Protein AF-A0A6M0BJR5-F1 (afdb_monomer_lite)

Structure (mmCIF, N/CA/C/O backbone):
data_AF-A0A6M0BJR5-F1
#
_entry.id   AF-A0A6M0BJR5-F1
#
loop_
_atom_site.group_PDB
_atom_site.id
_atom_site.type_symbol
_atom_site.label_atom_id
_atom_site.label_alt_id
_atom_site.label_comp_id
_atom_site.label_asym_id
_atom_site.label_entity_id
_atom_site.label_seq_id
_atom_site.pdbx_PDB_ins_code
_atom_site.Cartn_x
_atom_site.Cartn_y
_atom_site.Cartn_z
_atom_site.occupancy
_atom_site.B_iso_or_equiv
_atom_site.auth_seq_i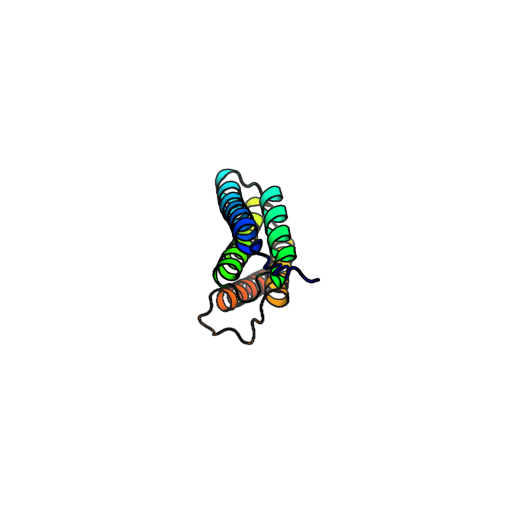d
_atom_site.auth_comp_id
_atom_site.auth_asym_id
_atom_site.auth_atom_id
_atom_site.pdbx_PDB_model_num
ATOM 1 N N . ASP A 1 1 ? -13.802 -4.573 52.230 1.00 45.59 1 ASP A N 1
ATOM 2 C CA . ASP A 1 1 ? -13.176 -5.201 51.059 1.00 45.59 1 ASP A CA 1
ATOM 3 C C . ASP A 1 1 ? -13.893 -4.856 49.773 1.00 45.59 1 ASP A C 1
ATOM 5 O O . ASP A 1 1 ? -15.118 -4.861 49.744 1.00 45.59 1 ASP A O 1
ATOM 9 N N . ASN A 1 2 ? -13.063 -4.621 48.753 1.00 40.31 2 ASN A N 1
ATOM 10 C CA . ASN A 1 2 ? -13.318 -4.554 47.312 1.00 40.31 2 ASN A CA 1
ATOM 11 C C . ASN A 1 2 ? -13.645 -3.175 46.687 1.00 40.31 2 ASN A C 1
ATOM 13 O O . ASN A 1 2 ? -14.815 -2.803 46.595 1.00 40.31 2 ASN A O 1
ATOM 17 N N . PRO A 1 3 ? -12.642 -2.427 46.174 1.00 48.97 3 PRO A N 1
ATOM 18 C CA . PRO A 1 3 ? -12.871 -1.479 45.097 1.00 48.97 3 PRO A CA 1
ATOM 19 C C . PRO A 1 3 ? -12.868 -2.240 43.763 1.00 48.97 3 PRO A C 1
ATOM 21 O O . PRO A 1 3 ? -11.889 -2.882 43.390 1.00 48.97 3 PRO A O 1
ATOM 24 N N . SER A 1 4 ? -13.992 -2.184 43.055 1.00 48.50 4 SER A N 1
ATOM 25 C CA . SER A 1 4 ? -14.111 -2.679 41.685 1.00 48.50 4 SER A CA 1
ATOM 26 C C . SER A 1 4 ? -13.326 -1.747 40.759 1.00 48.50 4 SER A C 1
ATOM 28 O O . SER A 1 4 ? -13.854 -0.721 40.332 1.00 48.50 4 SER A O 1
ATOM 30 N N . ASN A 1 5 ? -12.072 -2.088 40.458 1.00 44.56 5 ASN A N 1
ATOM 31 C CA . ASN A 1 5 ? -11.351 -1.484 39.341 1.00 44.56 5 ASN A CA 1
ATOM 32 C C . ASN A 1 5 ? -11.970 -2.000 38.041 1.00 44.56 5 ASN A C 1
ATOM 34 O O . ASN A 1 5 ? -11.711 -3.114 37.594 1.00 44.56 5 ASN A O 1
ATOM 38 N N . SER A 1 6 ? -12.847 -1.182 37.470 1.00 46.56 6 SER A N 1
ATOM 39 C CA . SER A 1 6 ? -13.211 -1.265 36.064 1.00 46.56 6 SER A CA 1
ATOM 40 C C . SER A 1 6 ? -12.056 -0.680 35.253 1.00 46.56 6 SER A C 1
ATOM 42 O O . SER A 1 6 ? -12.093 0.492 34.883 1.00 46.56 6 SER A O 1
ATOM 44 N N . ASP A 1 7 ? -11.030 -1.489 35.001 1.00 45.12 7 ASP A N 1
ATOM 45 C CA . ASP A 1 7 ? -9.996 -1.181 34.014 1.00 45.12 7 ASP A CA 1
ATOM 46 C C . ASP A 1 7 ? -10.612 -1.341 32.620 1.00 45.12 7 ASP A C 1
ATOM 48 O O . ASP A 1 7 ? -10.582 -2.410 32.013 1.00 45.12 7 ASP A O 1
ATOM 52 N N . ASN A 1 8 ? -11.258 -0.279 32.144 1.00 43.28 8 ASN A N 1
ATOM 53 C CA . ASN A 1 8 ? -11.687 -0.170 30.757 1.00 43.28 8 ASN A CA 1
ATOM 54 C C . ASN A 1 8 ? -10.545 0.517 29.988 1.00 43.28 8 ASN A C 1
ATOM 56 O O . ASN A 1 8 ? -10.267 1.683 30.282 1.00 43.28 8 ASN A O 1
ATOM 60 N N . PRO A 1 9 ? -9.838 -0.154 29.061 1.00 45.06 9 PRO A N 1
ATOM 61 C CA . PRO A 1 9 ? -8.741 0.470 28.341 1.00 45.06 9 PRO A CA 1
ATOM 62 C C . PRO A 1 9 ? -9.322 1.382 27.256 1.00 45.06 9 PRO A C 1
ATOM 64 O O . PRO A 1 9 ? -9.799 0.928 26.222 1.00 45.06 9 PRO A O 1
ATOM 67 N N . THR A 1 10 ? -9.298 2.689 27.495 1.00 45.50 10 THR A N 1
ATOM 68 C CA . THR A 1 10 ? -9.651 3.736 26.519 1.00 45.50 10 THR A CA 1
ATOM 69 C C . THR A 1 10 ? -8.528 4.017 25.505 1.00 45.50 10 THR A C 1
ATOM 71 O O . THR A 1 10 ? -8.578 5.014 24.793 1.00 45.50 10 THR A O 1
ATOM 74 N N . THR A 1 11 ? -7.497 3.170 25.444 1.00 51.62 11 THR A N 1
ATOM 75 C CA . THR A 1 11 ? -6.217 3.423 24.756 1.00 51.62 11 THR A CA 1
ATOM 76 C C . THR A 1 11 ? -6.257 3.353 23.229 1.00 51.62 11 THR A C 1
ATOM 78 O O . THR A 1 11 ? -5.312 3.797 22.592 1.00 51.62 11 THR A O 1
ATOM 81 N N . THR A 1 12 ? -7.334 2.866 22.611 1.00 55.69 12 THR A N 1
ATOM 82 C CA . THR A 1 12 ? -7.394 2.679 21.149 1.00 55.69 12 THR A CA 1
ATOM 83 C C . THR A 1 12 ? -7.544 3.974 20.346 1.00 55.69 12 THR A C 1
ATOM 85 O O . THR A 1 12 ? -7.108 4.026 19.200 1.00 55.69 12 THR A O 1
ATOM 88 N N . SER A 1 13 ? -8.131 5.033 20.916 1.00 63.25 13 SER A N 1
ATOM 89 C CA . SER A 1 13 ? -8.400 6.272 20.163 1.00 63.25 13 SER A CA 1
ATOM 90 C C . SER A 1 13 ? -7.138 7.099 19.901 1.00 63.25 13 SER A C 1
ATOM 92 O O . SER A 1 13 ? -6.988 7.665 18.818 1.00 63.25 13 SER A O 1
ATOM 94 N N . ASP A 1 14 ? -6.235 7.177 20.880 1.00 76.94 14 ASP A N 1
ATOM 95 C CA . ASP A 1 14 ? -5.016 7.988 20.765 1.00 76.94 14 ASP A CA 1
ATOM 96 C C . ASP A 1 14 ? -3.972 7.288 19.879 1.00 76.94 14 ASP A C 1
ATOM 98 O O . ASP A 1 14 ? -3.316 7.930 19.059 1.00 76.94 14 ASP A O 1
ATOM 102 N N . GLU A 1 15 ? -3.875 5.959 19.986 1.00 83.50 15 GLU A N 1
ATOM 103 C CA . GLU A 1 15 ? -2.976 5.135 19.171 1.00 83.50 15 GLU A CA 1
ATOM 104 C C . GLU A 1 15 ? -3.394 5.106 17.693 1.00 83.50 15 GLU A C 1
ATOM 106 O O . GLU A 1 15 ? -2.531 5.190 16.816 1.00 83.50 15 GLU A O 1
ATOM 111 N N . TRP A 1 16 ? -4.702 5.041 17.405 1.00 88.38 16 TRP A N 1
ATOM 112 C CA . TRP A 1 16 ? -5.208 5.136 16.032 1.00 88.38 16 TRP A CA 1
ATOM 113 C C . TRP A 1 16 ? -4.900 6.499 15.418 1.00 88.38 16 TRP A C 1
ATOM 115 O O . TRP A 1 16 ? -4.354 6.557 14.321 1.00 88.38 16 TRP A O 1
ATOM 125 N N . THR A 1 17 ? -5.169 7.585 16.147 1.00 90.00 17 THR A N 1
ATOM 126 C CA . THR A 1 17 ? -4.936 8.951 15.649 1.00 90.00 17 THR A CA 1
ATOM 127 C C . THR A 1 17 ? -3.463 9.167 15.285 1.00 90.00 17 THR A C 1
ATOM 129 O O . THR A 1 17 ? -3.147 9.706 14.226 1.00 90.00 17 THR A O 1
ATOM 132 N N . GLU A 1 18 ? -2.532 8.692 16.121 1.00 91.94 18 GLU A N 1
ATOM 133 C CA . GLU A 1 18 ? -1.097 8.785 15.824 1.00 91.94 18 GLU A CA 1
ATOM 134 C C . GLU A 1 18 ? -0.702 7.941 14.598 1.00 91.94 18 GLU A C 1
ATOM 136 O O . GLU A 1 18 ? 0.148 8.345 13.796 1.00 91.94 18 GLU A O 1
ATOM 141 N N . LEU A 1 19 ? -1.298 6.757 14.446 1.00 93.31 19 LEU A N 1
ATOM 142 C CA . LEU A 1 19 ? -1.031 5.870 13.317 1.00 93.31 19 LEU A CA 1
ATOM 143 C C . LEU A 1 19 ? -1.584 6.439 12.002 1.00 93.31 19 LEU A C 1
ATOM 145 O O . LEU A 1 19 ? -0.887 6.412 10.984 1.00 93.31 19 LEU A O 1
ATOM 149 N N . GLU A 1 20 ? -2.787 7.007 12.038 1.00 94.19 20 GLU A N 1
ATOM 150 C CA . GLU A 1 20 ? -3.420 7.703 10.920 1.00 94.19 20 GLU A CA 1
ATOM 151 C C . GLU A 1 20 ? -2.556 8.883 10.449 1.00 94.19 20 GLU A C 1
ATOM 153 O O . GLU A 1 20 ? -2.193 8.958 9.269 1.00 94.19 20 GLU A O 1
ATOM 158 N N . ASP A 1 21 ? -2.124 9.743 11.378 1.00 94.44 21 ASP A N 1
ATOM 159 C CA . ASP A 1 21 ? -1.250 10.884 11.090 1.00 94.44 21 ASP A CA 1
ATOM 160 C C . ASP A 1 21 ? 0.068 10.446 10.435 1.00 94.44 21 ASP A C 1
ATOM 162 O O . ASP A 1 21 ? 0.535 11.057 9.463 1.00 94.44 21 ASP A O 1
ATOM 166 N N . LYS A 1 22 ? 0.672 9.352 10.922 1.00 95.88 22 LYS A N 1
ATOM 167 C CA . LYS A 1 22 ? 1.879 8.765 10.317 1.00 95.88 22 LYS A CA 1
ATOM 168 C C . LYS A 1 22 ? 1.614 8.279 8.895 1.00 95.88 22 LYS A C 1
ATOM 170 O O . LYS A 1 22 ? 2.420 8.572 8.007 1.00 95.88 22 LYS A O 1
ATOM 175 N N . GLY A 1 23 ? 0.495 7.589 8.667 1.00 94.19 23 GLY A N 1
ATOM 176 C CA . GLY A 1 23 ? 0.074 7.108 7.349 1.00 94.19 23 GLY A CA 1
ATOM 177 C C . GLY A 1 23 ? -0.089 8.246 6.341 1.00 94.19 23 GLY A C 1
ATOM 178 O O . GLY A 1 23 ? 0.568 8.264 5.296 1.00 94.19 23 GLY A O 1
ATOM 179 N N . LEU A 1 24 ? -0.895 9.252 6.680 1.00 95.44 24 LEU A N 1
ATOM 180 C CA . LEU A 1 24 ? -1.144 10.412 5.818 1.00 95.44 24 LEU A CA 1
ATOM 181 C C . LEU A 1 24 ? 0.134 11.227 5.557 1.00 95.44 24 LEU A C 1
ATOM 183 O O . LEU A 1 24 ? 0.391 11.657 4.426 1.00 95.44 24 LEU A O 1
ATOM 187 N N . SER A 1 25 ? 0.976 11.401 6.578 1.00 95.69 25 SER A N 1
ATOM 188 C CA . SER A 1 25 ? 2.265 12.092 6.457 1.00 95.69 25 SER A CA 1
ATOM 189 C C . SER A 1 25 ? 3.236 11.350 5.537 1.00 95.69 25 SER A C 1
ATOM 191 O O . SER A 1 25 ? 3.895 11.978 4.703 1.00 95.69 25 SER A O 1
ATOM 193 N N . ALA A 1 26 ? 3.297 10.017 5.621 1.00 93.81 26 ALA A N 1
ATOM 194 C CA . ALA A 1 26 ? 4.129 9.205 4.738 1.00 93.81 26 ALA A CA 1
ATOM 195 C C . ALA A 1 26 ? 3.719 9.365 3.271 1.00 93.81 26 ALA A C 1
ATOM 197 O O . ALA A 1 26 ? 4.578 9.606 2.421 1.00 93.81 26 ALA A O 1
ATOM 198 N N . ILE A 1 27 ? 2.415 9.320 2.982 1.00 92.00 27 ILE A N 1
ATOM 199 C CA . ILE A 1 27 ? 1.868 9.572 1.641 1.00 92.00 27 ILE A CA 1
ATOM 200 C C . ILE A 1 27 ? 2.300 10.946 1.120 1.00 92.00 27 ILE A C 1
ATOM 202 O O . ILE A 1 27 ? 2.761 11.077 -0.018 1.00 92.00 27 ILE A O 1
ATOM 206 N N . TYR A 1 28 ? 2.156 11.980 1.952 1.00 92.19 28 TYR A N 1
ATOM 207 C CA . TYR A 1 28 ? 2.526 13.340 1.581 1.00 92.19 28 TYR A CA 1
ATOM 208 C C . TYR A 1 28 ? 4.023 13.462 1.273 1.00 92.19 28 TYR A C 1
ATOM 210 O O . TYR A 1 28 ? 4.386 14.017 0.234 1.00 92.19 28 TYR A O 1
ATOM 218 N N . LYS A 1 29 ? 4.890 12.922 2.138 1.00 90.81 29 LYS A N 1
ATOM 219 C CA . LYS A 1 29 ? 6.345 12.947 1.941 1.00 90.81 29 LYS A CA 1
ATOM 220 C C . LYS A 1 29 ? 6.740 12.194 0.677 1.00 90.81 29 LYS A C 1
ATOM 222 O O . LYS A 1 29 ? 7.378 12.790 -0.184 1.00 90.81 29 LYS A O 1
ATOM 227 N N . LEU A 1 30 ? 6.251 10.966 0.485 1.00 88.44 30 LEU A N 1
ATOM 228 C CA . LEU A 1 30 ? 6.516 10.182 -0.725 1.00 88.44 30 LEU A CA 1
ATOM 229 C C . LEU A 1 30 ? 6.242 10.997 -1.999 1.00 88.44 30 LEU A C 1
ATOM 231 O O . LEU A 1 30 ? 7.072 11.034 -2.903 1.00 88.44 30 LEU A O 1
ATOM 235 N N . LYS A 1 31 ? 5.128 11.738 -2.037 1.00 87.44 31 LYS A N 1
ATOM 236 C CA . LYS A 1 31 ? 4.775 12.601 -3.173 1.00 87.44 31 LYS A CA 1
ATOM 237 C C . LYS A 1 31 ? 5.674 13.836 -3.325 1.00 87.44 31 LYS A C 1
ATOM 239 O O . LYS A 1 31 ? 5.909 14.272 -4.449 1.00 87.44 31 LYS A O 1
ATOM 244 N N . GLN A 1 32 ? 6.116 14.444 -2.227 1.00 88.38 32 GLN A N 1
ATOM 245 C CA . GLN A 1 32 ? 6.877 15.700 -2.250 1.00 88.38 32 GLN A CA 1
ATOM 246 C C . GLN A 1 32 ? 8.360 15.502 -2.555 1.00 88.38 32 GLN A C 1
ATOM 248 O O . GLN A 1 32 ? 8.944 16.290 -3.297 1.00 88.38 32 GLN A O 1
ATOM 253 N N . ASN A 1 33 ? 8.983 14.491 -1.953 1.00 87.81 33 ASN A N 1
ATOM 254 C CA . ASN A 1 33 ? 10.433 14.316 -1.991 1.00 87.81 33 ASN A CA 1
ATOM 255 C C . ASN A 1 33 ? 10.878 12.878 -2.295 1.00 87.81 33 ASN A C 1
ATOM 257 O O . ASN A 1 33 ? 12.079 12.623 -2.278 1.00 87.81 33 ASN A O 1
ATOM 261 N N . GLY A 1 34 ? 9.951 11.959 -2.594 1.00 83.75 34 GLY A N 1
ATOM 262 C CA . GLY A 1 34 ? 10.294 10.571 -2.903 1.00 83.75 34 GLY A CA 1
ATOM 263 C C . GLY A 1 34 ? 10.890 9.821 -1.710 1.00 83.75 34 GLY A C 1
ATOM 264 O O . GLY A 1 34 ? 11.760 8.977 -1.903 1.00 83.75 34 GLY A O 1
ATOM 265 N N . ASP A 1 35 ? 10.472 10.144 -0.482 1.00 87.19 35 ASP A N 1
ATOM 266 C CA . ASP A 1 35 ? 10.959 9.518 0.756 1.00 87.19 35 ASP A CA 1
ATOM 267 C C . ASP A 1 35 ? 10.431 8.079 0.922 1.00 87.19 35 ASP A C 1
ATOM 269 O O . ASP A 1 35 ? 9.503 7.795 1.684 1.00 87.19 35 ASP A O 1
ATOM 273 N N . ILE A 1 36 ? 11.013 7.169 0.136 1.00 84.62 36 ILE A N 1
ATOM 274 C CA . ILE A 1 36 ? 10.667 5.743 0.086 1.00 84.62 36 ILE A CA 1
ATOM 275 C C . ILE A 1 36 ? 10.942 5.056 1.426 1.00 84.62 36 ILE A C 1
ATOM 277 O O . ILE A 1 36 ? 10.170 4.186 1.825 1.00 84.62 36 ILE A O 1
ATOM 281 N N . ASP A 1 37 ? 12.026 5.416 2.114 1.00 85.38 37 ASP A N 1
ATOM 282 C CA . ASP A 1 37 ? 12.444 4.729 3.338 1.00 85.38 37 ASP A CA 1
ATOM 283 C C . ASP A 1 37 ? 11.467 5.007 4.486 1.00 85.38 37 ASP A C 1
ATOM 285 O O . ASP A 1 37 ? 10.966 4.059 5.095 1.00 85.38 37 ASP A O 1
ATOM 289 N N . ASN A 1 38 ? 11.088 6.275 4.706 1.00 91.25 38 ASN A N 1
ATOM 290 C CA . ASN A 1 38 ? 10.031 6.622 5.662 1.00 91.25 38 ASN A CA 1
ATOM 291 C C . ASN A 1 38 ? 8.700 5.958 5.279 1.00 91.25 38 ASN A C 1
ATOM 293 O O . ASN A 1 38 ? 7.947 5.514 6.143 1.00 91.25 38 ASN A O 1
ATOM 297 N N . PHE A 1 39 ? 8.389 5.890 3.982 1.00 90.12 39 PHE A N 1
ATOM 298 C CA . PHE A 1 39 ? 7.158 5.259 3.519 1.00 90.12 39 PHE A CA 1
ATOM 299 C C . PHE A 1 39 ? 7.113 3.757 3.835 1.00 90.12 39 PHE A C 1
ATOM 301 O O . PHE A 1 39 ? 6.104 3.265 4.337 1.00 90.12 39 PHE A O 1
ATOM 308 N N . LYS A 1 40 ? 8.217 3.037 3.602 1.00 86.69 40 LYS A N 1
ATOM 309 C CA . LYS A 1 40 ? 8.357 1.615 3.949 1.00 86.69 40 LYS A CA 1
ATOM 310 C C . LYS A 1 40 ? 8.247 1.375 5.451 1.00 86.69 40 LYS A C 1
ATOM 312 O O . LYS A 1 40 ? 7.597 0.420 5.864 1.00 86.69 40 LYS A O 1
ATOM 317 N N . GLU A 1 41 ? 8.868 2.228 6.262 1.00 92.81 41 GLU A N 1
ATOM 318 C CA . GLU A 1 41 ? 8.785 2.133 7.722 1.00 92.81 41 GLU A CA 1
ATOM 319 C C . GLU A 1 41 ? 7.336 2.263 8.208 1.00 92.81 41 GLU A C 1
ATOM 321 O O . GLU A 1 41 ? 6.864 1.433 8.985 1.00 92.81 41 GLU A O 1
ATOM 326 N N . VAL A 1 42 ? 6.604 3.254 7.692 1.00 93.94 42 VAL A N 1
ATOM 327 C CA . VAL A 1 42 ? 5.191 3.453 8.033 1.00 93.94 42 VAL A CA 1
ATOM 328 C C . VAL A 1 42 ? 4.321 2.306 7.528 1.00 93.94 42 VAL A C 1
ATOM 330 O O . VAL A 1 42 ? 3.469 1.830 8.271 1.00 93.94 42 VAL A O 1
ATOM 333 N N . LEU A 1 43 ? 4.557 1.789 6.322 1.00 89.06 43 LEU A N 1
ATOM 334 C CA . LEU A 1 43 ? 3.823 0.623 5.824 1.00 89.06 43 LEU A CA 1
ATOM 335 C C . LEU A 1 43 ? 4.008 -0.603 6.739 1.00 89.06 43 LEU A C 1
ATOM 337 O O . LEU A 1 43 ? 3.032 -1.269 7.081 1.00 89.06 43 LEU A O 1
ATOM 341 N N . ASN A 1 44 ? 5.232 -0.852 7.211 1.00 89.88 44 ASN A N 1
ATOM 342 C CA . ASN A 1 44 ? 5.508 -1.933 8.161 1.00 89.88 44 ASN A CA 1
ATOM 343 C C . ASN A 1 44 ? 4.846 -1.692 9.535 1.00 89.88 44 ASN A C 1
ATOM 345 O O . ASN A 1 44 ? 4.428 -2.643 10.193 1.00 89.88 44 ASN A O 1
ATOM 349 N N . LEU A 1 45 ? 4.732 -0.436 9.985 1.00 93.12 45 LEU A N 1
ATOM 350 C CA . LEU A 1 45 ? 3.997 -0.086 11.211 1.00 93.12 45 LEU A CA 1
ATOM 351 C C . LEU A 1 45 ? 2.506 -0.433 11.101 1.00 93.12 45 LEU A C 1
ATOM 353 O O . LEU A 1 45 ? 1.930 -0.938 12.066 1.00 93.12 45 LEU A O 1
ATOM 357 N N . PHE A 1 46 ? 1.887 -0.210 9.939 1.00 91.25 46 PHE A N 1
ATOM 358 C CA . PHE A 1 46 ? 0.507 -0.635 9.688 1.00 91.25 46 PHE A CA 1
ATOM 359 C C . PHE A 1 46 ? 0.388 -2.165 9.696 1.00 91.25 46 PHE A C 1
ATOM 361 O O . PHE A 1 46 ? -0.483 -2.697 10.379 1.00 91.25 46 PHE A O 1
ATOM 368 N N . GLU A 1 47 ? 1.308 -2.893 9.059 1.00 87.69 47 GLU A N 1
ATOM 369 C CA . GLU A 1 47 ? 1.324 -4.368 9.097 1.00 87.69 47 GLU A CA 1
ATOM 370 C C . GLU A 1 47 ? 1.381 -4.927 10.524 1.00 87.69 47 GLU A C 1
ATOM 372 O O . GLU A 1 47 ? 0.639 -5.848 10.867 1.00 87.69 47 GLU A O 1
ATOM 377 N N . GLN A 1 48 ? 2.213 -4.336 11.385 1.00 90.31 48 GLN A N 1
ATOM 378 C CA . GLN A 1 48 ? 2.324 -4.739 12.791 1.00 90.31 48 GLN A CA 1
ATOM 379 C C . GLN A 1 48 ? 1.034 -4.493 13.584 1.00 90.31 48 GLN A C 1
ATOM 381 O O . GLN A 1 48 ? 0.747 -5.230 14.528 1.00 90.31 48 GLN A O 1
ATOM 386 N N . ASN A 1 49 ? 0.253 -3.479 13.204 1.00 87.44 49 ASN A N 1
ATOM 387 C CA . ASN A 1 49 ? -0.974 -3.089 13.895 1.00 87.44 49 ASN A CA 1
ATOM 388 C C . ASN A 1 49 ? -2.245 -3.685 13.282 1.00 87.44 49 ASN A C 1
ATOM 390 O O . ASN A 1 49 ? -3.304 -3.573 13.893 1.00 87.44 49 ASN A O 1
ATOM 394 N N . LYS A 1 50 ? -2.162 -4.370 12.136 1.00 82.12 50 LYS A N 1
ATOM 395 C CA . LYS A 1 50 ? -3.327 -4.917 11.428 1.00 82.12 50 LYS A CA 1
ATOM 396 C C . LYS A 1 50 ? -4.281 -5.692 12.338 1.00 82.12 50 LYS A C 1
ATOM 398 O O . LYS A 1 50 ? -5.482 -5.468 12.289 1.00 82.12 50 LYS A O 1
ATOM 403 N N . ASN A 1 51 ? -3.769 -6.608 13.160 1.00 82.75 51 ASN A N 1
ATOM 404 C CA . ASN A 1 51 ? -4.625 -7.454 14.002 1.00 82.75 51 ASN A CA 1
ATOM 405 C C . ASN A 1 51 ? -5.386 -6.653 15.070 1.00 82.75 51 ASN A C 1
ATOM 407 O O . ASN A 1 51 ? -6.444 -7.090 15.512 1.00 82.75 51 ASN A O 1
ATOM 411 N N . ASN A 1 52 ? -4.860 -5.493 15.474 1.00 85.00 52 ASN A N 1
ATOM 412 C CA . ASN A 1 52 ? -5.503 -4.617 16.453 1.00 85.00 52 ASN A CA 1
ATOM 413 C C . ASN A 1 52 ? -6.671 -3.831 15.836 1.00 85.00 52 ASN A C 1
ATOM 415 O O . ASN A 1 52 ? -7.585 -3.450 16.559 1.00 85.00 52 ASN A O 1
ATOM 419 N N . TYR A 1 53 ? -6.642 -3.621 14.516 1.00 82.56 53 TYR A N 1
ATOM 420 C CA . TYR A 1 53 ? -7.610 -2.818 13.761 1.00 82.56 53 TYR A CA 1
ATOM 421 C C . TYR A 1 53 ? -8.332 -3.635 12.677 1.00 82.56 53 TYR A C 1
ATOM 423 O O . TYR A 1 53 ? -8.869 -3.087 11.718 1.00 82.56 53 TYR A O 1
ATOM 431 N N . GLN A 1 54 ? -8.342 -4.965 12.799 1.00 76.75 54 GLN A N 1
ATOM 432 C CA . GLN A 1 54 ? -9.023 -5.834 11.844 1.00 76.75 54 GLN A CA 1
ATOM 433 C C . GLN A 1 54 ? -10.537 -5.578 11.894 1.00 76.75 54 GLN A C 1
ATOM 435 O O . GLN A 1 54 ? -11.151 -5.711 12.953 1.00 76.75 54 GLN A O 1
ATOM 440 N N . GLY A 1 55 ? -11.144 -5.263 10.747 1.00 76.50 55 GLY A N 1
ATOM 441 C CA . GLY A 1 55 ? -12.552 -4.876 10.654 1.00 76.50 55 GLY A CA 1
ATOM 442 C C . GLY A 1 55 ? -12.818 -3.385 10.893 1.00 76.50 55 GLY A C 1
ATOM 443 O O . GLY A 1 55 ? -13.963 -2.955 10.740 1.00 76.50 55 GLY A O 1
ATOM 444 N N . GLU A 1 56 ? -11.794 -2.588 11.221 1.00 83.50 56 GLU A N 1
ATOM 445 C CA . GLU A 1 56 ? -11.898 -1.129 11.278 1.00 83.50 56 GLU A CA 1
ATOM 446 C C . GLU A 1 56 ? -11.698 -0.543 9.880 1.00 83.50 56 GLU A C 1
ATOM 448 O O . GLU A 1 56 ? -10.596 -0.503 9.329 1.00 83.50 56 GLU A O 1
ATOM 453 N N . LYS A 1 57 ? -12.794 -0.064 9.293 1.00 83.69 57 LYS A N 1
ATOM 454 C CA . LYS A 1 57 ? -12.834 0.370 7.893 1.00 83.69 57 LYS A CA 1
ATOM 455 C C . LYS A 1 57 ? -11.815 1.470 7.566 1.00 83.69 57 LYS A C 1
ATOM 457 O O . LYS A 1 57 ? -11.197 1.431 6.508 1.00 83.69 57 LYS A O 1
ATOM 462 N N . GLU A 1 58 ? -11.644 2.447 8.454 1.00 85.94 58 GLU A N 1
ATOM 463 C CA . GLU A 1 58 ? -10.726 3.576 8.235 1.00 85.94 58 GLU A CA 1
ATOM 464 C C . GLU A 1 58 ? -9.263 3.109 8.178 1.00 85.94 58 GLU A C 1
ATOM 466 O O . GLU A 1 58 ? -8.496 3.549 7.316 1.00 85.94 58 GLU A O 1
ATOM 471 N N . PHE A 1 59 ? -8.899 2.147 9.031 1.00 89.00 59 PHE A N 1
ATOM 472 C CA . PHE A 1 59 ? -7.589 1.507 9.005 1.00 89.00 59 PHE A CA 1
ATOM 473 C C . PHE A 1 59 ? -7.374 0.734 7.703 1.00 89.00 59 PHE A C 1
ATOM 475 O O . PHE A 1 59 ? -6.352 0.917 7.041 1.00 89.00 59 PHE A O 1
ATOM 482 N N . GLU A 1 60 ? -8.335 -0.106 7.310 1.00 84.25 60 GLU A N 1
ATOM 483 C CA . GLU A 1 60 ? -8.234 -0.932 6.101 1.00 84.25 60 GLU A CA 1
ATOM 484 C C . GLU A 1 60 ? -8.130 -0.075 4.828 1.00 84.25 60 GLU A C 1
ATOM 486 O O . GLU A 1 60 ? -7.316 -0.364 3.946 1.00 84.25 60 GLU A O 1
ATOM 491 N N . GLU A 1 61 ? -8.876 1.032 4.753 1.00 86.31 61 GLU A N 1
ATOM 492 C CA . GLU A 1 61 ? -8.805 1.983 3.640 1.00 86.31 61 GLU A CA 1
ATOM 493 C C . GLU A 1 61 ? -7.450 2.697 3.558 1.00 86.31 61 GLU A C 1
ATOM 495 O O . GLU A 1 61 ? -6.883 2.817 2.463 1.00 86.31 61 GLU A O 1
ATOM 500 N N . LEU A 1 62 ? -6.915 3.166 4.691 1.00 90.81 62 LEU A N 1
ATOM 501 C CA . LEU A 1 62 ? -5.614 3.833 4.721 1.00 90.81 62 LEU A CA 1
ATOM 502 C C . LEU A 1 62 ? -4.478 2.848 4.429 1.00 90.81 62 LEU A C 1
ATOM 504 O O . LEU A 1 62 ? -3.557 3.171 3.678 1.00 90.81 62 LEU A O 1
ATOM 508 N N . PHE A 1 63 ? -4.561 1.629 4.955 1.00 88.06 63 PHE A N 1
ATOM 509 C CA . PHE A 1 63 ? -3.569 0.592 4.706 1.00 88.06 63 PHE A CA 1
ATOM 510 C C . PHE A 1 63 ? -3.561 0.130 3.238 1.00 88.06 63 PHE A C 1
ATOM 512 O O . PHE A 1 63 ? -2.486 -0.035 2.650 1.00 88.06 63 PHE A O 1
ATOM 519 N N . SER A 1 64 ? -4.736 0.010 2.608 1.00 82.69 64 SER A N 1
ATOM 520 C CA . SER A 1 64 ? -4.852 -0.201 1.156 1.00 82.69 64 SER A CA 1
ATOM 521 C C . SER A 1 64 ? -4.217 0.951 0.378 1.00 82.69 64 SER A C 1
ATOM 523 O O . SER A 1 64 ? -3.399 0.713 -0.505 1.00 82.69 64 SER A O 1
ATOM 525 N N . GLU A 1 65 ? -4.488 2.211 0.733 1.00 87.44 65 GLU A N 1
ATOM 526 C CA . GLU A 1 65 ? -3.871 3.352 0.043 1.00 87.44 65 GLU A CA 1
ATOM 527 C C . GLU A 1 65 ? -2.340 3.384 0.192 1.00 87.44 65 GLU A C 1
ATOM 529 O O . GLU A 1 65 ? -1.630 3.705 -0.768 1.00 87.44 65 GLU A O 1
ATOM 534 N N . LEU A 1 66 ? -1.815 3.030 1.369 1.00 86.31 66 LEU A N 1
ATOM 535 C CA . LEU A 1 66 ? -0.374 2.917 1.590 1.00 86.31 66 LEU A CA 1
ATOM 536 C C . LEU A 1 66 ? 0.236 1.816 0.708 1.00 86.31 66 LEU A C 1
ATOM 538 O O . LEU A 1 66 ? 1.233 2.046 0.021 1.00 86.31 66 LEU A O 1
ATOM 542 N N . THR A 1 67 ? -0.400 0.648 0.658 1.00 82.38 67 THR A N 1
ATOM 543 C CA . THR A 1 67 ? 0.021 -0.479 -0.187 1.00 82.38 67 THR A CA 1
ATOM 544 C C . THR A 1 67 ? -0.006 -0.109 -1.675 1.00 82.38 67 THR A C 1
ATOM 546 O O . THR A 1 67 ? 0.964 -0.347 -2.403 1.00 82.38 67 THR A O 1
ATOM 549 N N . ARG A 1 68 ? -1.052 0.595 -2.119 1.00 80.19 68 ARG A N 1
ATOM 550 C CA . ARG A 1 68 ? -1.190 1.074 -3.499 1.00 80.19 68 ARG A CA 1
ATOM 551 C C . ARG A 1 68 ? -0.079 2.030 -3.896 1.00 80.19 68 ARG A C 1
ATOM 553 O O . ARG A 1 68 ? 0.466 1.936 -4.996 1.00 80.19 68 ARG A O 1
ATOM 560 N N . ARG A 1 69 ? 0.254 2.980 -3.026 1.00 82.38 69 ARG A N 1
ATOM 561 C CA . ARG A 1 69 ? 1.319 3.958 -3.290 1.00 82.38 69 ARG A CA 1
ATOM 562 C C . ARG A 1 69 ? 2.694 3.329 -3.256 1.00 82.38 69 ARG A C 1
ATOM 564 O O . ARG A 1 69 ? 3.528 3.686 -4.083 1.00 82.38 69 ARG A O 1
ATOM 571 N N . TYR A 1 70 ? 2.909 2.339 -2.393 1.00 76.12 70 TYR A N 1
ATOM 572 C CA . TYR A 1 70 ? 4.102 1.506 -2.482 1.00 76.12 70 TYR A CA 1
ATOM 573 C C . TYR A 1 70 ? 4.231 0.903 -3.890 1.00 76.12 70 TYR A C 1
ATOM 575 O O . TYR A 1 70 ? 5.276 1.025 -4.524 1.00 76.12 70 TYR A O 1
ATOM 583 N N . ALA A 1 71 ? 3.137 0.360 -4.433 1.00 69.88 71 ALA A N 1
ATOM 584 C CA . ALA A 1 71 ? 3.099 -0.196 -5.784 1.00 69.88 71 ALA A CA 1
ATOM 585 C C . ALA A 1 71 ? 3.388 0.817 -6.880 1.00 69.88 71 ALA A C 1
ATOM 587 O O . ALA A 1 71 ? 4.193 0.560 -7.768 1.00 69.88 71 ALA A O 1
ATOM 588 N N . GLN A 1 72 ? 2.713 1.956 -6.852 1.00 71.44 72 GLN A N 1
ATOM 589 C CA . GLN A 1 72 ? 2.744 2.897 -7.965 1.00 71.44 72 GLN A CA 1
ATOM 590 C C . GLN A 1 72 ? 3.994 3.779 -7.933 1.00 71.44 72 GLN A C 1
ATOM 592 O O . GLN A 1 72 ? 4.652 3.963 -8.959 1.00 71.44 72 GLN A O 1
ATOM 597 N N . ASP A 1 73 ? 4.343 4.289 -6.754 1.00 70.88 73 ASP A N 1
ATOM 598 C CA . ASP A 1 73 ? 5.310 5.371 -6.615 1.00 70.88 73 ASP A CA 1
ATOM 599 C C . ASP A 1 73 ? 6.729 4.836 -6.363 1.00 70.88 73 ASP A C 1
ATOM 601 O O . ASP A 1 73 ? 7.677 5.335 -6.966 1.00 70.88 73 ASP A O 1
ATOM 605 N N . VAL A 1 74 ? 6.920 3.768 -5.573 1.00 61.41 74 VAL A N 1
ATOM 606 C CA . VAL A 1 74 ? 8.269 3.183 -5.369 1.00 61.41 74 VAL A CA 1
ATOM 607 C C . VAL A 1 74 ? 8.808 2.576 -6.664 1.00 61.41 74 VAL A C 1
ATOM 609 O O . VAL A 1 74 ? 9.997 2.715 -6.967 1.00 61.41 74 VAL A O 1
ATOM 612 N N . LEU A 1 75 ? 7.935 1.982 -7.485 1.00 57.91 75 LEU A N 1
ATOM 613 C CA . LEU A 1 75 ? 8.292 1.546 -8.836 1.00 57.91 75 LEU A CA 1
ATOM 614 C C . LEU A 1 75 ? 8.738 2.712 -9.716 1.00 57.91 75 LEU A C 1
ATOM 616 O O . LEU A 1 75 ? 9.755 2.597 -10.400 1.00 57.91 75 LEU A O 1
ATOM 620 N N . ALA A 1 76 ? 8.023 3.837 -9.664 1.00 64.75 76 ALA A N 1
ATOM 621 C CA . ALA A 1 76 ? 8.357 5.026 -10.438 1.00 64.75 76 ALA A CA 1
ATOM 622 C C . ALA A 1 76 ? 9.667 5.692 -9.972 1.00 64.75 76 ALA A C 1
ATOM 624 O O . ALA A 1 76 ? 10.460 6.125 -10.809 1.00 64.75 76 ALA A O 1
ATOM 625 N N . PHE A 1 77 ? 9.924 5.747 -8.660 1.00 57.28 77 PHE A N 1
ATOM 626 C CA . PHE A 1 77 ? 11.107 6.399 -8.087 1.00 57.28 77 PHE A CA 1
ATOM 627 C C . PHE A 1 77 ? 12.388 5.565 -8.170 1.00 57.28 77 PHE A C 1
ATOM 629 O O . PHE A 1 77 ? 13.474 6.138 -8.229 1.00 57.28 77 PHE A O 1
ATOM 636 N N . SER A 1 78 ? 12.293 4.231 -8.190 1.00 55.94 78 SER A N 1
ATOM 637 C CA . SER A 1 78 ? 13.474 3.354 -8.194 1.00 55.94 78 SER A CA 1
ATOM 638 C C . SER A 1 78 ? 14.396 3.536 -9.408 1.00 55.94 78 SER A C 1
ATOM 640 O O . SER A 1 78 ? 15.549 3.117 -9.354 1.00 55.94 78 SER A O 1
ATOM 642 N N . GLY A 1 79 ? 13.919 4.148 -10.502 1.00 50.12 79 GLY A N 1
ATOM 643 C CA . GLY A 1 79 ? 14.710 4.434 -11.706 1.00 50.12 79 GLY A CA 1
ATOM 644 C C . GLY A 1 79 ? 15.308 3.204 -12.408 1.00 50.12 79 GLY A C 1
ATOM 645 O O . GLY A 1 79 ? 15.974 3.355 -13.431 1.00 50.12 79 GLY A O 1
ATOM 646 N N . GLU A 1 80 ? 15.095 1.992 -11.890 1.00 48.28 80 GLU A N 1
ATOM 647 C CA . GLU A 1 80 ? 15.727 0.773 -12.377 1.00 48.28 80 GLU A CA 1
ATOM 648 C C . GLU A 1 80 ? 14.968 0.196 -13.587 1.00 48.28 80 GLU A C 1
ATOM 650 O O . GLU A 1 80 ? 13.794 -0.174 -13.485 1.00 48.28 80 GLU A O 1
ATOM 655 N N . PRO A 1 81 ? 15.638 0.055 -14.746 1.00 52.53 81 PRO A N 1
ATOM 656 C CA . PRO A 1 81 ? 15.040 -0.404 -15.994 1.00 52.53 81 PRO A CA 1
ATOM 657 C C . PRO A 1 81 ? 15.005 -1.937 -16.046 1.00 52.53 81 PRO A C 1
ATOM 659 O O . PRO A 1 81 ? 15.673 -2.566 -16.866 1.00 52.53 81 PRO A O 1
ATOM 662 N N . GLY A 1 82 ? 14.248 -2.565 -15.149 1.00 55.75 82 GLY A N 1
ATOM 663 C CA . GLY A 1 82 ? 14.167 -4.019 -15.078 1.00 55.75 82 GLY A CA 1
ATOM 664 C C . GLY A 1 82 ? 12.742 -4.501 -14.906 1.00 55.75 82 GLY A C 1
ATOM 665 O O . GLY A 1 82 ? 12.225 -4.491 -13.793 1.00 55.75 82 GLY A O 1
ATOM 666 N N . ILE A 1 83 ? 12.141 -5.027 -15.981 1.00 63.06 83 ILE A N 1
ATOM 667 C CA . ILE A 1 83 ? 10.828 -5.689 -15.922 1.00 63.06 83 ILE A CA 1
ATOM 668 C C . ILE A 1 83 ? 10.790 -6.720 -14.772 1.00 63.06 83 ILE A C 1
ATOM 670 O O . ILE A 1 83 ? 9.778 -6.824 -14.091 1.00 63.06 83 ILE A O 1
ATOM 674 N N . ARG A 1 84 ? 11.911 -7.410 -14.491 1.00 66.81 84 ARG A N 1
ATOM 675 C CA . ARG A 1 84 ? 12.056 -8.357 -13.370 1.00 66.81 84 ARG A CA 1
ATOM 676 C C . ARG A 1 84 ? 11.865 -7.712 -11.988 1.00 66.81 84 ARG A C 1
ATOM 678 O O . ARG A 1 84 ? 11.048 -8.211 -11.230 1.00 66.81 84 ARG A O 1
ATOM 685 N N . LYS A 1 85 ? 12.560 -6.617 -11.666 1.00 71.25 85 LYS A N 1
ATOM 686 C CA . LYS A 1 85 ? 12.451 -5.975 -10.342 1.00 71.25 85 LYS A CA 1
ATOM 687 C C . LYS A 1 85 ? 11.097 -5.289 -10.145 1.00 71.25 85 LYS A C 1
ATOM 689 O O . LYS A 1 85 ? 10.549 -5.288 -9.051 1.00 71.25 85 LYS A O 1
ATOM 694 N N . GLY A 1 86 ? 10.510 -4.788 -11.236 1.00 69.38 86 GLY A N 1
ATOM 695 C CA . GLY A 1 86 ? 9.127 -4.316 -11.229 1.00 69.38 86 GLY A CA 1
ATOM 696 C C . GLY A 1 86 ? 8.116 -5.430 -10.935 1.00 69.38 86 GLY A C 1
ATOM 697 O O . GLY A 1 86 ? 7.196 -5.222 -10.153 1.00 69.38 86 GLY A O 1
ATOM 698 N N . ILE A 1 87 ? 8.314 -6.622 -11.511 1.00 74.06 87 ILE A N 1
ATOM 699 C CA . ILE A 1 87 ? 7.509 -7.810 -11.192 1.00 74.06 87 ILE A CA 1
ATOM 700 C C . ILE A 1 87 ? 7.692 -8.222 -9.724 1.00 74.06 87 ILE A C 1
ATOM 702 O O . ILE A 1 87 ? 6.689 -8.431 -9.059 1.00 74.06 87 ILE A O 1
ATOM 706 N N . GLU A 1 88 ? 8.927 -8.291 -9.215 1.00 79.69 88 GLU A N 1
ATOM 707 C CA . GLU A 1 88 ? 9.221 -8.679 -7.821 1.00 79.69 88 GLU A CA 1
ATOM 708 C C . GLU A 1 88 ? 8.515 -7.765 -6.807 1.00 79.69 88 GLU A C 1
ATOM 710 O O . GLU A 1 88 ? 7.866 -8.249 -5.885 1.00 79.69 88 GLU A O 1
ATOM 715 N N . ASN A 1 89 ? 8.565 -6.447 -7.010 1.00 74.50 89 ASN A N 1
ATOM 716 C CA . ASN A 1 89 ? 7.869 -5.505 -6.133 1.00 74.50 89 ASN A CA 1
ATOM 717 C C . ASN A 1 89 ? 6.343 -5.679 -6.220 1.00 74.50 89 ASN A C 1
ATOM 719 O O . ASN A 1 89 ? 5.670 -5.711 -5.197 1.00 74.50 89 ASN A O 1
ATOM 723 N N . LEU A 1 90 ? 5.776 -5.828 -7.424 1.00 80.31 90 LEU A N 1
ATOM 724 C CA . LEU A 1 90 ? 4.334 -6.062 -7.56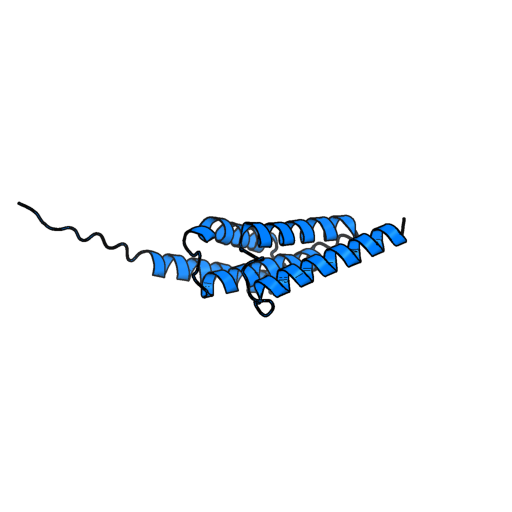9 1.00 80.31 90 LEU A CA 1
ATOM 725 C C . LEU A 1 90 ? 3.892 -7.389 -6.934 1.00 80.31 90 LEU A C 1
ATOM 727 O O . LEU A 1 90 ? 2.803 -7.450 -6.374 1.00 80.31 90 LEU A O 1
ATOM 731 N N . GLU A 1 91 ? 4.719 -8.434 -7.004 1.00 85.12 91 GLU A N 1
ATOM 732 C CA . GLU A 1 91 ? 4.488 -9.706 -6.311 1.00 85.12 91 GLU A CA 1
ATOM 733 C C . GLU A 1 91 ? 4.519 -9.527 -4.788 1.00 85.12 91 GLU A C 1
ATOM 735 O O . GLU A 1 91 ? 3.661 -10.077 -4.104 1.00 85.12 91 GLU A O 1
ATOM 740 N N . GLU A 1 92 ? 5.433 -8.708 -4.256 1.00 83.75 92 GLU A N 1
ATOM 741 C CA . GLU A 1 92 ? 5.452 -8.346 -2.832 1.00 83.75 92 GLU A CA 1
ATOM 742 C C . GLU A 1 92 ? 4.133 -7.679 -2.412 1.00 83.75 92 GLU A C 1
ATOM 744 O O . GLU A 1 92 ? 3.558 -8.019 -1.382 1.00 83.75 92 GLU A O 1
ATOM 749 N N . ILE A 1 93 ? 3.603 -6.773 -3.234 1.00 80.12 93 ILE A N 1
ATOM 750 C CA . ILE A 1 93 ? 2.315 -6.109 -2.986 1.00 80.12 93 ILE A CA 1
ATOM 751 C C . ILE A 1 93 ? 1.144 -7.077 -3.085 1.00 80.12 93 ILE A C 1
ATOM 753 O O . ILE A 1 93 ? 0.258 -7.054 -2.233 1.00 80.12 93 ILE A O 1
ATOM 757 N N . GLN A 1 94 ? 1.136 -7.935 -4.106 1.00 84.06 94 GLN A N 1
ATOM 758 C CA . GLN A 1 94 ? 0.118 -8.967 -4.257 1.00 84.06 94 GLN A CA 1
ATOM 759 C C . GLN A 1 94 ? 0.076 -9.863 -3.013 1.00 84.06 94 GLN A C 1
ATOM 761 O O . GLN A 1 94 ? -1.004 -10.104 -2.478 1.00 84.06 94 GLN A O 1
ATOM 766 N N . GLN A 1 95 ? 1.245 -10.288 -2.524 1.00 86.00 95 GLN A N 1
ATOM 767 C CA . GLN A 1 95 ? 1.366 -11.101 -1.318 1.00 86.00 95 GLN A CA 1
ATOM 768 C C . GLN A 1 95 ? 0.883 -10.344 -0.078 1.00 86.00 95 GLN A C 1
ATOM 770 O O . GLN A 1 95 ? 0.106 -10.890 0.697 1.00 86.00 95 GLN A O 1
ATOM 775 N N . ARG A 1 96 ? 1.265 -9.068 0.084 1.00 81.44 96 ARG A N 1
ATOM 776 C CA . ARG A 1 96 ? 0.770 -8.234 1.189 1.00 81.44 96 ARG A CA 1
ATOM 777 C C . ARG A 1 96 ? -0.754 -8.150 1.168 1.00 81.44 96 ARG A C 1
ATOM 779 O O . ARG A 1 96 ? -1.366 -8.270 2.219 1.00 81.44 96 ARG A O 1
ATOM 786 N N . LEU A 1 97 ? -1.389 -7.984 0.011 1.00 82.69 97 LEU A N 1
ATOM 787 C CA . LEU A 1 97 ? -2.852 -7.950 -0.071 1.00 82.69 97 LEU A CA 1
ATOM 788 C C . LEU A 1 97 ? -3.489 -9.296 0.327 1.00 82.69 97 LEU A C 1
ATOM 790 O O . LEU A 1 97 ? -4.478 -9.293 1.053 1.00 82.69 97 LEU A O 1
ATOM 794 N N . GLU A 1 98 ? -2.910 -10.431 -0.079 1.00 86.88 98 GLU A N 1
ATOM 795 C CA . GLU A 1 98 ? -3.387 -11.773 0.310 1.00 86.88 98 GLU A CA 1
ATOM 796 C C . GLU A 1 98 ? -3.208 -12.072 1.802 1.00 86.88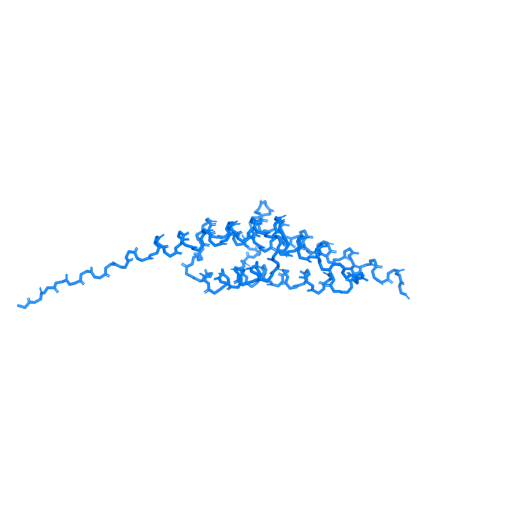 98 GLU A C 1
ATOM 798 O O . GLU A 1 98 ? -4.087 -12.664 2.426 1.00 86.88 98 GLU A O 1
ATOM 803 N N . ASP A 1 99 ? -2.083 -11.657 2.380 1.00 84.06 99 ASP A N 1
ATOM 804 C CA . ASP A 1 99 ? -1.784 -11.868 3.796 1.00 84.06 99 ASP A CA 1
ATOM 805 C C . ASP A 1 99 ? -2.625 -10.941 4.681 1.00 84.06 99 ASP A C 1
ATOM 807 O O . ASP A 1 99 ? -2.960 -11.264 5.830 1.00 84.06 99 ASP A O 1
ATOM 811 N N . ASN A 1 100 ? -2.967 -9.760 4.157 1.00 77.31 100 ASN A N 1
ATOM 812 C CA . ASN A 1 100 ? -3.646 -8.724 4.912 1.00 77.31 100 ASN A CA 1
ATOM 813 C C . ASN A 1 100 ? -5.172 -8.764 4.805 1.00 77.31 100 ASN A C 1
ATOM 815 O O . ASN A 1 100 ? -5.840 -8.426 5.778 1.00 77.31 100 ASN A O 1
ATOM 819 N N . PHE A 1 101 ? -5.736 -9.267 3.713 1.00 80.62 101 PHE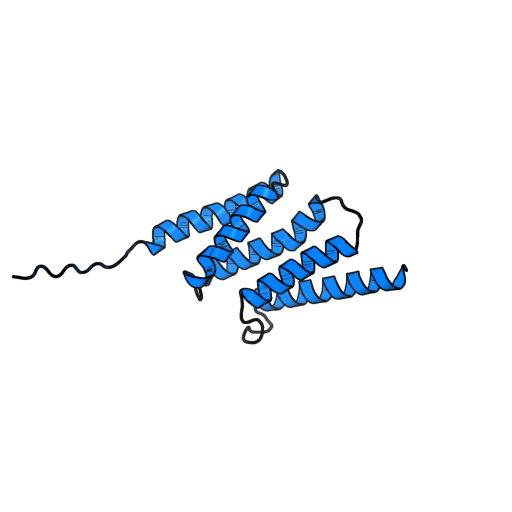 A N 1
ATOM 820 C CA . PHE A 1 101 ? -7.175 -9.211 3.483 1.00 80.62 101 PHE A CA 1
ATOM 821 C C . PHE A 1 101 ? -7.705 -10.550 2.974 1.00 80.62 101 PHE A C 1
ATOM 823 O O . PHE A 1 101 ? -7.048 -11.242 2.199 1.00 80.62 101 PHE A O 1
ATOM 830 N N . ASP A 1 102 ? -8.927 -10.918 3.366 1.00 86.12 102 ASP A N 1
ATOM 831 C CA . ASP A 1 102 ? -9.594 -12.089 2.789 1.00 86.12 102 ASP A CA 1
ATOM 832 C C . ASP A 1 102 ? -10.177 -11.737 1.415 1.00 86.12 102 ASP A C 1
ATOM 834 O O . ASP A 1 102 ? -11.384 -11.595 1.227 1.00 86.12 102 ASP A O 1
ATOM 838 N N . ILE A 1 103 ? -9.287 -11.591 0.431 1.00 85.50 103 ILE A N 1
ATOM 839 C CA . ILE A 1 103 ? -9.609 -11.155 -0.935 1.00 85.50 103 ILE A CA 1
ATOM 840 C C . ILE A 1 103 ? -10.754 -11.973 -1.557 1.00 85.50 103 ILE A C 1
ATOM 842 O O . ILE A 1 103 ? -11.499 -11.463 -2.389 1.00 85.50 103 ILE A O 1
ATOM 846 N N . LYS A 1 104 ? -10.916 -13.244 -1.163 1.00 84.25 104 LYS A N 1
ATOM 847 C CA . LYS A 1 104 ? -11.946 -14.141 -1.711 1.00 84.25 104 LYS A CA 1
ATOM 848 C C . LYS A 1 104 ? -13.346 -13.871 -1.171 1.00 84.25 104 LYS A C 1
ATOM 850 O O . LYS A 1 104 ? -14.308 -14.272 -1.825 1.00 84.25 104 LYS A O 1
ATOM 855 N N . SER A 1 105 ? -13.464 -13.278 0.014 1.00 87.31 105 SER A N 1
ATOM 856 C CA . SER A 1 105 ? -14.757 -12.928 0.608 1.00 87.31 105 SER A CA 1
ATOM 857 C C . SER A 1 105 ? -15.160 -11.479 0.348 1.00 87.31 105 SER A C 1
ATOM 859 O O . SER A 1 105 ? -16.334 -11.146 0.520 1.00 87.31 105 SER A O 1
ATOM 861 N N . LEU A 1 106 ? -14.228 -10.641 -0.118 1.00 83.88 106 LEU A N 1
ATOM 862 C CA . LEU A 1 106 ? -14.520 -9.268 -0.507 1.00 83.88 106 LEU A CA 1
ATOM 863 C C . LEU A 1 106 ? -15.434 -9.205 -1.750 1.00 83.88 106 LEU A C 1
ATOM 865 O O . LEU A 1 106 ? -15.257 -9.981 -2.696 1.00 83.88 106 LEU A O 1
ATOM 869 N N . PRO A 1 107 ? -16.405 -8.273 -1.781 1.00 86.25 107 PRO A N 1
ATOM 870 C CA . PRO A 1 107 ? -17.180 -7.959 -2.979 1.00 86.25 107 PRO A CA 1
ATOM 871 C C . PRO A 1 107 ? -16.290 -7.569 -4.165 1.00 86.25 107 PRO A C 1
ATOM 873 O O . PRO A 1 107 ? -15.229 -6.979 -3.986 1.00 86.25 107 PRO A O 1
ATOM 876 N N . GLU A 1 108 ? -16.736 -7.833 -5.398 1.00 78.69 108 GLU A N 1
ATOM 877 C CA . GLU A 1 108 ? -15.960 -7.439 -6.584 1.00 78.69 108 GLU A CA 1
ATOM 878 C C . GLU A 1 108 ? -15.742 -5.925 -6.673 1.00 78.69 108 GLU A C 1
ATOM 880 O O . GLU A 1 108 ? -14.723 -5.504 -7.203 1.00 78.69 108 GLU A O 1
ATOM 885 N N . ASP A 1 109 ? -16.673 -5.100 -6.199 1.00 84.00 109 ASP A N 1
ATOM 886 C CA . ASP A 1 109 ? -16.565 -3.639 -6.196 1.00 84.00 109 ASP A CA 1
ATOM 887 C C . ASP A 1 109 ? -15.775 -3.079 -5.003 1.00 84.00 109 ASP A C 1
ATOM 889 O O . ASP A 1 109 ? -15.558 -1.867 -4.930 1.00 84.00 109 ASP A O 1
ATOM 893 N N . ASP A 1 110 ? -15.296 -3.945 -4.107 1.00 87.75 110 ASP A N 1
ATOM 894 C CA . ASP A 1 110 ? -14.430 -3.548 -3.009 1.00 87.75 110 ASP A CA 1
ATOM 895 C C . ASP A 1 110 ? -13.092 -3.002 -3.530 1.00 87.75 110 ASP A C 1
ATOM 897 O O . ASP A 1 110 ? -12.480 -3.527 -4.468 1.00 87.75 110 ASP A O 1
ATOM 901 N N . ARG A 1 111 ? -12.620 -1.920 -2.909 1.00 78.75 111 ARG A N 1
ATOM 902 C CA . ARG A 1 111 ? -11.402 -1.224 -3.331 1.00 78.75 111 ARG A CA 1
ATOM 903 C C . ARG A 1 111 ? -10.169 -2.127 -3.258 1.00 78.75 111 ARG A C 1
ATOM 905 O O . ARG A 1 111 ? -9.329 -2.052 -4.154 1.00 78.75 111 ARG A O 1
ATOM 912 N N . ILE A 1 112 ? -10.080 -2.980 -2.242 1.00 78.88 112 ILE A N 1
ATOM 913 C CA . ILE A 1 112 ? -8.963 -3.900 -2.013 1.00 78.88 112 ILE A CA 1
ATOM 914 C C . ILE A 1 112 ? -9.028 -5.056 -3.015 1.00 78.88 112 ILE A C 1
ATOM 916 O O . ILE A 1 112 ? -8.013 -5.415 -3.614 1.00 78.88 112 ILE A O 1
ATOM 920 N N . ALA A 1 113 ? -10.228 -5.588 -3.278 1.00 84.38 113 ALA A N 1
ATOM 921 C CA . ALA A 1 113 ? -10.431 -6.612 -4.306 1.00 84.38 113 ALA A CA 1
ATOM 922 C C . ALA A 1 113 ? -10.043 -6.103 -5.709 1.00 84.38 113 ALA A C 1
ATOM 924 O O . ALA A 1 113 ? -9.372 -6.807 -6.473 1.00 84.38 113 ALA A O 1
ATOM 925 N N . GLN A 1 114 ? -10.407 -4.860 -6.041 1.00 82.88 114 GLN A N 1
ATOM 926 C CA . GLN A 1 114 ? -10.000 -4.211 -7.292 1.00 82.88 114 GLN A CA 1
ATOM 927 C C . GLN A 1 114 ? -8.491 -3.966 -7.353 1.00 82.88 114 GLN A C 1
ATOM 929 O O . GLN A 1 114 ? -7.869 -4.241 -8.377 1.00 82.88 114 GLN A O 1
ATOM 934 N N . GLU A 1 115 ? -7.877 -3.506 -6.263 1.00 81.62 115 GLU A N 1
A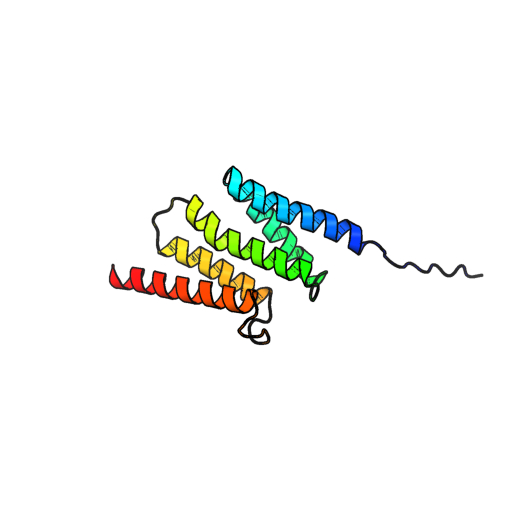TOM 935 C CA . GLU A 1 115 ? -6.432 -3.292 -6.203 1.00 81.62 115 GLU A CA 1
ATOM 936 C C . GLU A 1 115 ? -5.649 -4.594 -6.420 1.00 81.62 115 GLU A C 1
ATOM 938 O O . GLU A 1 115 ? -4.741 -4.639 -7.253 1.00 81.62 115 GLU A O 1
ATOM 943 N N . TYR A 1 116 ? -6.054 -5.679 -5.757 1.00 84.88 116 TYR A N 1
ATOM 944 C CA . TYR A 1 116 ? -5.464 -7.001 -5.959 1.00 84.88 116 TYR A CA 1
ATOM 945 C C . TYR A 1 116 ? -5.565 -7.453 -7.423 1.00 84.88 116 TYR A C 1
ATOM 947 O O . TYR A 1 116 ? -4.597 -7.953 -8.013 1.00 84.88 116 TYR A O 1
ATOM 955 N N . LYS A 1 117 ? -6.728 -7.241 -8.049 1.00 86.44 117 LYS A N 1
ATOM 956 C CA . LYS A 1 117 ? -6.955 -7.552 -9.464 1.00 86.44 117 LYS A CA 1
ATOM 957 C C . LYS A 1 117 ? -6.050 -6.727 -10.379 1.00 86.44 117 LYS A C 1
ATOM 959 O O . LYS A 1 117 ? -5.442 -7.293 -11.290 1.00 86.44 117 LYS A O 1
ATOM 964 N N . ASP A 1 118 ? -5.922 -5.428 -10.133 1.00 80.62 118 ASP A N 1
ATOM 965 C CA . ASP A 1 118 ? -5.078 -4.526 -10.921 1.00 80.62 118 ASP A CA 1
ATOM 966 C C . ASP A 1 118 ? -3.598 -4.920 -10.843 1.00 80.62 118 ASP A C 1
ATOM 968 O O . ASP A 1 118 ? -2.929 -5.034 -11.877 1.00 80.62 118 ASP A O 1
ATOM 972 N N . VAL A 1 119 ? -3.102 -5.210 -9.636 1.00 83.06 119 VAL A N 1
ATOM 973 C CA . VAL A 1 119 ? -1.731 -5.691 -9.407 1.00 83.06 119 VAL A CA 1
ATOM 974 C C . VAL A 1 119 ? -1.502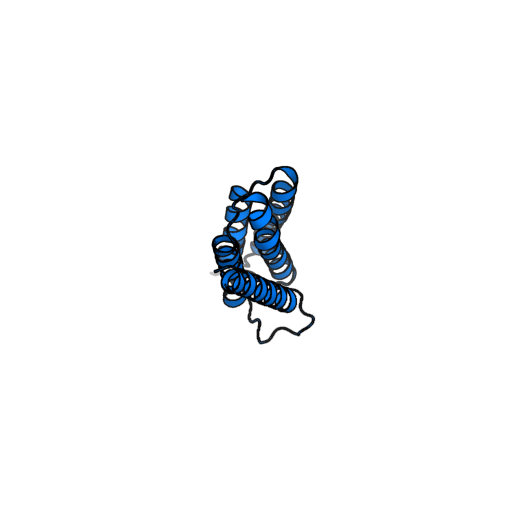 -7.011 -10.146 1.00 83.06 119 VAL A C 1
ATOM 976 O O . VAL A 1 119 ? -0.539 -7.138 -10.907 1.00 83.06 119 VAL A O 1
ATOM 979 N N . THR A 1 120 ? -2.434 -7.961 -10.028 1.00 86.94 120 THR A N 1
ATOM 980 C CA . THR A 1 120 ? -2.377 -9.252 -10.733 1.00 86.94 120 THR A CA 1
ATOM 981 C C . THR A 1 120 ? -2.304 -9.071 -12.254 1.00 86.94 120 THR A C 1
ATOM 983 O O . THR A 1 120 ? -1.506 -9.717 -12.944 1.00 86.94 120 THR A O 1
ATOM 986 N N . VAL A 1 121 ? -3.131 -8.182 -12.815 1.00 85.44 121 VAL A N 1
ATOM 987 C CA . VAL A 1 121 ? -3.143 -7.880 -14.254 1.00 85.44 121 VAL A CA 1
ATOM 988 C C . VAL A 1 121 ? -1.820 -7.253 -14.693 1.00 85.44 121 VAL A C 1
ATOM 990 O O . VAL A 1 121 ? -1.284 -7.629 -15.743 1.00 85.44 121 VAL A O 1
ATOM 993 N N . LEU A 1 122 ? -1.271 -6.331 -13.901 1.00 79.88 122 LEU A N 1
ATOM 994 C CA . LEU A 1 122 ? -0.019 -5.653 -14.214 1.00 79.88 122 LEU A CA 1
ATOM 995 C C . LEU A 1 122 ? 1.175 -6.616 -14.189 1.00 79.88 122 LEU A C 1
ATOM 997 O O . LEU A 1 122 ? 1.934 -6.645 -15.162 1.00 79.88 122 LEU A O 1
ATOM 1001 N N . ILE A 1 123 ? 1.282 -7.473 -13.165 1.00 83.00 123 ILE A N 1
ATOM 1002 C CA . ILE A 1 123 ? 2.289 -8.549 -13.087 1.00 83.00 123 ILE A CA 1
ATOM 1003 C C . ILE A 1 123 ? 2.234 -9.413 -14.344 1.00 83.00 123 ILE A C 1
ATOM 1005 O O . ILE A 1 123 ? 3.253 -9.649 -14.996 1.00 83.00 123 ILE A O 1
ATOM 1009 N N . ASN A 1 124 ? 1.038 -9.864 -14.730 1.00 83.12 124 ASN A N 1
ATOM 1010 C CA . ASN A 1 124 ? 0.861 -10.721 -15.900 1.00 83.12 124 ASN A CA 1
ATOM 1011 C C . ASN A 1 124 ? 1.258 -10.019 -17.204 1.00 83.12 124 ASN A C 1
ATOM 1013 O O . ASN A 1 124 ? 1.931 -10.622 -18.047 1.00 83.12 124 ASN A O 1
ATOM 1017 N N . ARG A 1 125 ? 0.898 -8.740 -17.370 1.00 77.94 125 ARG A N 1
ATOM 1018 C CA . ARG A 1 125 ? 1.304 -7.934 -18.531 1.00 77.94 125 ARG A CA 1
ATOM 1019 C C . ARG A 1 125 ? 2.824 -7.782 -18.597 1.00 77.94 125 ARG A C 1
ATOM 1021 O O . ARG A 1 125 ? 3.401 -7.974 -19.666 1.00 77.94 125 ARG A O 1
ATOM 1028 N N . MET A 1 126 ? 3.468 -7.480 -17.474 1.00 76.31 126 MET A N 1
ATOM 1029 C CA . MET A 1 126 ? 4.921 -7.320 -17.393 1.00 76.31 126 MET A CA 1
ATOM 1030 C C . MET A 1 126 ? 5.655 -8.642 -17.638 1.00 76.31 126 MET A C 1
ATOM 1032 O O . MET A 1 126 ? 6.578 -8.685 -18.449 1.00 76.31 126 MET A O 1
ATOM 1036 N N . ARG A 1 127 ? 5.202 -9.751 -17.037 1.00 80.62 127 ARG A N 1
ATOM 1037 C CA . ARG A 1 127 ? 5.747 -11.098 -17.284 1.00 80.62 127 ARG A CA 1
ATOM 1038 C C . ARG A 1 127 ? 5.633 -11.498 -18.755 1.00 80.62 127 ARG A C 1
ATOM 1040 O O . ARG A 1 127 ? 6.565 -12.092 -19.294 1.00 80.62 127 ARG A O 1
ATOM 1047 N N . LYS A 1 128 ? 4.515 -11.171 -19.413 1.00 80.31 128 LYS A N 1
ATOM 1048 C CA . LYS A 1 128 ? 4.339 -11.407 -20.852 1.00 80.31 128 LYS A CA 1
ATOM 1049 C C . LYS A 1 128 ? 5.330 -10.583 -21.676 1.00 80.31 128 LYS A C 1
ATOM 1051 O O . LYS A 1 128 ? 6.057 -11.156 -22.476 1.00 80.31 128 LYS A O 1
ATOM 1056 N N . ALA A 1 129 ? 5.435 -9.281 -21.413 1.00 71.25 129 ALA A N 1
ATOM 1057 C CA . ALA A 1 129 ? 6.396 -8.414 -22.094 1.00 71.25 129 ALA A CA 1
ATOM 1058 C C . ALA A 1 129 ? 7.855 -8.872 -21.897 1.00 71.25 129 ALA A C 1
ATOM 1060 O O . ALA A 1 129 ? 8.661 -8.756 -22.813 1.00 71.25 129 ALA A O 1
ATOM 1061 N N . PHE A 1 130 ? 8.203 -9.422 -20.730 1.00 71.31 130 PHE A N 1
ATOM 1062 C CA . PHE A 1 130 ? 9.533 -9.985 -20.475 1.00 71.31 130 PHE A CA 1
ATOM 1063 C C . PHE A 1 130 ? 9.817 -11.263 -21.275 1.00 71.31 130 PHE A C 1
ATOM 1065 O O . PHE A 1 130 ? 10.946 -11.469 -21.715 1.00 71.31 130 PHE A O 1
ATOM 1072 N N . LYS A 1 131 ? 8.805 -12.123 -21.448 1.00 72.62 131 LYS A N 1
ATOM 1073 C CA . LYS A 1 131 ? 8.907 -13.353 -22.246 1.00 72.62 131 LYS A CA 1
ATOM 1074 C C . LYS A 1 131 ? 8.965 -13.074 -23.745 1.00 72.62 131 LYS A C 1
ATOM 1076 O O . LYS A 1 131 ? 9.686 -13.771 -24.433 1.00 72.62 131 LYS A O 1
ATOM 1081 N N . ASP A 1 132 ? 8.238 -12.068 -24.230 1.00 67.19 132 ASP A N 1
ATOM 1082 C CA . ASP A 1 132 ? 8.192 -11.727 -25.659 1.00 67.19 132 ASP A CA 1
ATOM 1083 C C . ASP A 1 132 ? 9.477 -11.007 -26.147 1.00 67.19 132 ASP A C 1
ATOM 1085 O O . ASP A 1 132 ? 9.701 -10.907 -27.351 1.00 67.19 132 ASP A O 1
ATOM 1089 N N . ASN A 1 133 ? 10.317 -10.500 -25.230 1.00 55.53 133 ASN A N 1
ATOM 1090 C CA . ASN A 1 133 ? 11.583 -9.799 -25.520 1.00 55.53 133 ASN A CA 1
ATOM 1091 C C . ASN A 1 133 ? 12.860 -10.638 -25.260 1.00 55.53 133 ASN A C 1
ATOM 1093 O O . ASN A 1 133 ? 13.959 -10.104 -25.416 1.00 55.53 133 ASN A O 1
ATOM 1097 N N . ASN A 1 134 ? 12.737 -11.907 -24.847 1.00 49.91 134 ASN A N 1
ATOM 1098 C CA . ASN A 1 134 ? 13.845 -12.866 -24.667 1.00 49.91 134 ASN A CA 1
ATOM 1099 C C . ASN A 1 134 ? 13.698 -14.038 -25.638 1.00 49.91 134 ASN A C 1
ATOM 1101 O O . ASN A 1 134 ? 14.744 -14.596 -26.033 1.00 49.91 134 ASN A O 1
#

Radius of gyration: 18.4 Å; chains: 1; bounding box: 33×30×77 Å

Sequence (134 aa):
DNPSNSDNPTTTSDEWTELEDKGLSAIYKLKQNGDIDNFKEVLNLFEQNKNNYQGEKEFEELFSELTRRYAQDVLAFSGEPGIRKGIENLEEIQQRLEDNFDIKSLPEDDRIAQEYKDVTVLINRMRKAFKDNN

Secondary structure (DSSP, 8-state):
----------THHHHHHHHHHHHHHHHHHHHHH--HHHHHHHHHHHHHHGGGSTT-HHHHHHHHHHHHHIIIIIHHHT----HHHHHHHHHHHHHHHHHHS-TTTS-TT-HHHHHHHHHHHHHHHHHHHHHHT-

pLDDT: mean 78.0, std 14.16, range [40.31, 95.88]

Foldseek 3Di:
DDDPPPPDPPPPPVVVVVLVCLLVVLVVCCVPPVCLVSLVVSLVVLVVCLVVCPVPPVSVVSNLVSLLCQLPRVVVPVPDPDLVVNLVSLVVSLVCLVVRDPLVPDDCPDPSVVSNVVSVVSSVVSVVVVVVVD